Protein AF-A0A2E5DAE9-F1 (afdb_monomer_lite)

Radius of gyration: 18.47 Å; chains: 1; bounding box: 40×53×48 Å

Sequence (106 aa):
MPLLFGGCGESIEQAETDVGEETYLRYCFSCHQGGVAGAPSLGDLQAWAPRLDKGREALLQSVIDGIPPAMPIRGLCNSCSDEELAASVDYMLNAVRDQAREAGTL

pLDDT: mean 88.25, std 16.62, range [41.03, 98.5]

Structure (mmCIF, N/CA/C/O backbone):
data_AF-A0A2E5DAE9-F1
#
_entry.id   AF-A0A2E5DAE9-F1
#
loop_
_atom_site.group_PDB
_atom_site.id
_atom_site.type_symbol
_atom_site.label_atom_id
_atom_site.label_alt_id
_atom_site.label_comp_id
_atom_site.label_asym_id
_atom_site.label_entity_id
_atom_site.label_seq_id
_atom_site.pdbx_PDB_ins_code
_atom_site.Cartn_x
_atom_site.Cartn_y
_atom_site.Cartn_z
_atom_site.occupancy
_atom_site.B_iso_or_equiv
_atom_site.auth_seq_id
_atom_site.auth_comp_id
_atom_site.auth_asym_id
_atom_site.auth_atom_id
_atom_site.pdbx_PDB_model_num
ATOM 1 N N . MET A 1 1 ? 24.515 39.934 35.182 1.00 48.19 1 MET A N 1
ATOM 2 C CA . MET A 1 1 ? 25.210 40.047 33.883 1.00 48.19 1 MET A CA 1
ATOM 3 C C . MET A 1 1 ? 26.110 38.826 33.747 1.00 48.19 1 MET A C 1
ATOM 5 O O . MET A 1 1 ? 26.984 38.732 34.603 1.00 48.19 1 MET A O 1
ATOM 9 N N . PRO A 1 2 ? 25.963 37.902 32.778 1.00 55.03 2 PRO A N 1
ATOM 10 C CA . PRO A 1 2 ? 24.846 37.516 31.886 1.00 55.03 2 PRO A CA 1
ATOM 11 C C . PRO A 1 2 ? 24.156 36.207 32.392 1.00 55.03 2 PRO A C 1
ATOM 13 O O . PRO A 1 2 ? 24.759 35.456 33.147 1.00 55.03 2 PRO A O 1
ATOM 16 N N . LEU A 1 3 ? 22.835 36.000 32.282 1.00 56.03 3 LEU A N 1
ATOM 17 C CA . LEU A 1 3 ? 22.075 35.474 31.127 1.00 56.03 3 LEU A CA 1
ATOM 18 C C . LEU A 1 3 ? 22.753 34.288 30.431 1.00 56.03 3 LEU A C 1
ATOM 20 O O . LEU A 1 3 ? 23.765 34.518 29.793 1.00 56.03 3 LEU A O 1
ATOM 24 N N . LEU A 1 4 ? 22.155 33.089 30.473 1.00 57.19 4 LEU A N 1
ATOM 25 C CA . LEU A 1 4 ? 22.026 32.190 29.316 1.00 57.19 4 LEU A CA 1
ATOM 26 C C . LEU A 1 4 ? 20.945 31.134 29.609 1.00 57.19 4 LEU A C 1
ATOM 28 O O . LEU A 1 4 ? 20.996 30.400 30.592 1.00 57.19 4 LEU A O 1
ATOM 32 N N . PHE A 1 5 ? 19.925 31.182 28.761 1.00 57.69 5 PHE A N 1
ATOM 33 C CA . PHE A 1 5 ? 18.662 30.467 28.811 1.00 57.69 5 PHE A CA 1
ATOM 34 C C . PHE A 1 5 ? 18.835 28.952 28.703 1.00 57.69 5 PHE A C 1
ATOM 36 O O . PHE A 1 5 ? 19.650 28.464 27.921 1.00 57.69 5 PHE A O 1
ATOM 43 N N . GLY A 1 6 ? 17.976 28.229 29.426 1.00 55.62 6 GLY A N 1
ATOM 44 C CA . GLY A 1 6 ? 17.612 26.868 29.070 1.00 55.62 6 GLY A CA 1
ATOM 45 C C . GLY A 1 6 ? 17.032 26.839 27.659 1.00 55.62 6 GLY A C 1
ATOM 46 O O . GLY A 1 6 ? 16.047 27.515 27.369 1.00 55.62 6 GLY A O 1
ATOM 47 N N . GLY A 1 7 ? 17.669 26.060 26.797 1.00 50.12 7 GLY A N 1
ATOM 48 C CA . GLY A 1 7 ? 17.060 25.510 25.602 1.00 50.12 7 GLY A CA 1
ATOM 49 C C . GLY A 1 7 ? 16.983 24.013 25.820 1.00 50.12 7 GLY A C 1
ATOM 50 O O . GLY A 1 7 ? 18.015 23.341 25.835 1.00 50.12 7 GLY A O 1
ATOM 51 N N . CYS A 1 8 ? 15.773 23.505 26.040 1.00 55.69 8 CYS A N 1
ATOM 52 C CA . CYS A 1 8 ? 15.474 22.119 25.735 1.00 55.69 8 CYS A CA 1
ATOM 53 C C . CYS A 1 8 ? 15.937 21.897 24.296 1.00 55.69 8 CYS A C 1
ATOM 55 O O . CYS A 1 8 ? 15.514 22.618 23.392 1.00 55.69 8 CYS A O 1
ATOM 57 N N . GLY A 1 9 ? 16.849 20.948 24.102 1.00 54.53 9 GLY A N 1
ATOM 58 C CA . GLY A 1 9 ? 17.022 20.349 22.796 1.00 54.53 9 GLY A CA 1
ATOM 59 C C . GLY A 1 9 ? 15.710 19.659 22.464 1.00 54.53 9 GLY A C 1
ATOM 60 O O . GLY A 1 9 ? 15.505 18.514 22.850 1.00 54.53 9 GLY A O 1
ATOM 61 N N . GLU A 1 10 ? 14.811 20.372 21.793 1.00 50.75 10 GLU A N 1
ATOM 62 C CA . GLU A 1 10 ? 13.910 19.733 20.852 1.00 50.75 10 GLU A CA 1
ATOM 63 C C . GLU A 1 10 ? 14.835 19.181 19.781 1.00 50.75 10 GLU A C 1
ATOM 65 O O . GLU A 1 10 ? 15.364 19.892 18.923 1.00 50.75 10 GLU A O 1
ATOM 70 N N . SER A 1 11 ? 15.159 17.903 19.976 1.00 47.31 11 SER A N 1
ATOM 71 C CA . SER A 1 11 ? 15.620 17.020 18.932 1.00 47.31 11 SER A CA 1
ATOM 72 C C . SER A 1 11 ? 14.880 17.420 17.673 1.00 47.31 11 SER A C 1
ATOM 74 O O . SER A 1 11 ? 13.651 17.401 17.624 1.00 47.31 11 SER A O 1
ATOM 76 N N . ILE A 1 12 ? 15.643 17.844 16.675 1.00 49.12 12 ILE A N 1
ATOM 77 C CA . ILE A 1 12 ? 15.137 17.881 15.322 1.00 49.12 12 ILE A CA 1
ATOM 78 C C . ILE A 1 12 ? 14.870 16.410 15.023 1.00 49.12 12 ILE A C 1
ATOM 80 O O . ILE A 1 12 ? 15.790 15.667 14.681 1.00 49.12 12 ILE A O 1
ATOM 84 N N . GLU A 1 13 ? 13.634 15.973 15.260 1.00 50.31 13 GLU A N 1
ATOM 85 C CA . GLU A 1 13 ? 13.029 14.877 14.527 1.00 50.31 13 GLU A CA 1
ATOM 86 C C . GLU A 1 13 ? 13.135 15.310 13.066 1.00 50.31 13 GLU A C 1
ATOM 88 O O . GLU A 1 13 ? 12.294 16.010 12.509 1.00 50.31 13 GLU A O 1
ATOM 93 N N . GLN A 1 14 ? 14.289 14.992 12.475 1.00 41.03 14 GLN A N 1
ATOM 94 C CA . GLN A 1 14 ? 14.386 14.721 11.059 1.00 41.03 14 GLN A CA 1
ATOM 95 C C . GLN A 1 14 ? 13.231 13.768 10.814 1.00 41.03 14 GLN A C 1
ATOM 97 O O . GLN A 1 14 ? 13.243 12.656 11.342 1.00 41.03 14 GLN A O 1
ATOM 102 N N . ALA A 1 15 ? 12.198 14.247 10.127 1.00 47.12 15 ALA A N 1
ATOM 103 C CA . ALA A 1 15 ? 11.226 13.369 9.521 1.00 47.12 15 ALA A CA 1
ATOM 104 C C . ALA A 1 15 ? 12.051 12.430 8.642 1.00 47.12 15 ALA A C 1
ATOM 106 O O . ALA A 1 15 ? 12.485 12.812 7.552 1.00 47.12 15 ALA A O 1
ATOM 107 N N . GLU A 1 16 ? 12.382 11.259 9.187 1.00 54.22 16 GLU A N 1
ATOM 108 C CA . GLU A 1 1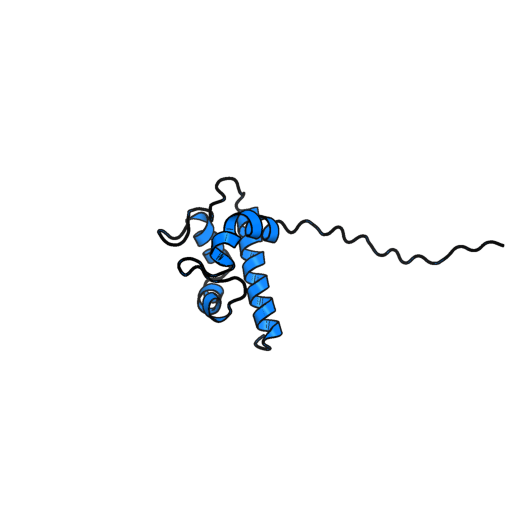6 ? 12.900 10.149 8.415 1.00 54.22 16 GLU A CA 1
ATOM 109 C C . GLU A 1 16 ? 11.902 10.009 7.283 1.00 54.22 16 GLU A C 1
ATOM 111 O O . GLU A 1 16 ? 10.702 9.862 7.517 1.00 54.22 16 GLU A O 1
ATOM 116 N N . THR A 1 17 ? 12.372 10.250 6.067 1.00 67.12 17 THR A N 1
ATOM 117 C CA . THR A 1 17 ? 11.513 10.216 4.899 1.00 67.12 17 THR A CA 1
ATOM 118 C C . THR A 1 17 ? 10.852 8.841 4.879 1.00 67.12 17 THR A C 1
ATOM 120 O O . THR A 1 17 ? 11.554 7.835 4.767 1.00 67.12 17 THR A O 1
ATOM 123 N N . ASP A 1 18 ? 9.533 8.785 5.085 1.00 90.38 18 ASP A N 1
ATOM 124 C CA . ASP A 1 18 ? 8.824 7.513 5.159 1.00 90.38 18 ASP A CA 1
ATOM 125 C C . ASP A 1 18 ? 8.775 6.920 3.751 1.00 90.38 18 ASP A C 1
ATOM 127 O O . ASP A 1 18 ? 7.954 7.280 2.907 1.00 90.38 18 ASP A O 1
ATOM 131 N N . VAL A 1 19 ? 9.727 6.029 3.476 1.00 95.75 19 VAL A N 1
ATOM 132 C CA . VAL A 1 19 ? 9.900 5.381 2.170 1.00 95.75 19 VAL A CA 1
ATOM 133 C C . VAL A 1 19 ? 8.610 4.680 1.729 1.00 95.75 19 VAL A C 1
ATOM 135 O O . VAL A 1 19 ? 8.318 4.604 0.532 1.00 95.75 19 VAL A O 1
ATOM 138 N N . GLY A 1 20 ? 7.815 4.187 2.683 1.00 96.94 20 GLY A N 1
ATOM 139 C CA . GLY A 1 20 ? 6.537 3.542 2.416 1.00 96.94 20 GLY A CA 1
ATOM 140 C C . GLY A 1 20 ? 5.491 4.504 1.864 1.00 96.94 20 GLY A C 1
ATOM 141 O O . GLY A 1 20 ? 4.883 4.223 0.825 1.00 96.94 20 GLY A O 1
ATOM 142 N N . GLU A 1 21 ? 5.324 5.649 2.516 1.00 97.25 21 GLU A N 1
ATOM 143 C CA . GLU A 1 21 ? 4.467 6.749 2.099 1.00 97.25 21 GLU A CA 1
ATOM 144 C C . GLU A 1 21 ? 4.911 7.307 0.749 1.00 97.25 21 GLU A C 1
ATOM 146 O O . GLU A 1 21 ? 4.091 7.441 -0.158 1.00 97.25 21 GLU A O 1
ATOM 151 N N . GLU A 1 22 ? 6.204 7.572 0.556 1.00 97.69 22 GLU A N 1
ATOM 152 C CA . GLU A 1 22 ? 6.711 8.084 -0.720 1.00 97.69 22 GLU A CA 1
ATOM 153 C C . GLU A 1 22 ? 6.448 7.115 -1.877 1.00 97.69 22 GLU A C 1
ATOM 155 O O . GLU A 1 22 ? 5.996 7.521 -2.955 1.00 97.69 22 GLU A O 1
ATOM 160 N N . THR A 1 23 ? 6.696 5.824 -1.653 1.00 97.75 23 THR A N 1
ATOM 161 C CA . THR A 1 23 ? 6.420 4.770 -2.635 1.00 97.75 23 THR A CA 1
ATOM 162 C C . THR A 1 23 ? 4.921 4.678 -2.916 1.00 97.75 23 THR A C 1
ATOM 164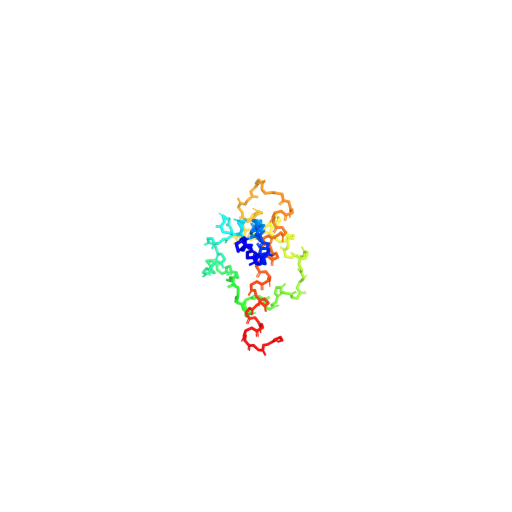 O O . THR A 1 23 ? 4.511 4.614 -4.081 1.00 97.75 23 THR A O 1
ATOM 167 N N . TYR A 1 24 ? 4.085 4.752 -1.874 1.00 98.12 24 TYR A N 1
ATOM 168 C CA . TYR A 1 24 ? 2.632 4.768 -2.014 1.00 98.12 24 TYR A CA 1
ATOM 169 C C . TYR A 1 24 ? 2.171 5.958 -2.861 1.00 98.12 24 TYR A C 1
ATOM 171 O O . TYR A 1 24 ? 1.482 5.767 -3.863 1.00 98.12 24 TYR A O 1
ATOM 179 N N . LEU A 1 25 ? 2.582 7.175 -2.506 1.00 97.56 25 LEU A N 1
ATOM 180 C CA . LEU A 1 25 ? 2.187 8.406 -3.188 1.00 97.56 25 LEU A CA 1
ATOM 181 C C . LEU A 1 25 ? 2.621 8.415 -4.655 1.00 97.56 25 LEU A C 1
ATOM 183 O O . LEU A 1 25 ? 1.879 8.891 -5.515 1.00 97.56 25 LEU A O 1
ATOM 187 N N . ARG A 1 26 ? 3.802 7.869 -4.959 1.00 97.75 26 ARG A N 1
ATOM 188 C CA . ARG A 1 26 ? 4.346 7.859 -6.319 1.00 97.75 26 ARG A CA 1
ATOM 189 C C . ARG A 1 26 ? 3.676 6.834 -7.233 1.00 97.75 26 ARG A C 1
ATOM 191 O O . ARG A 1 26 ? 3.478 7.134 -8.410 1.00 97.75 26 ARG A O 1
ATOM 198 N N . TYR A 1 27 ? 3.346 5.646 -6.727 1.00 97.94 27 TYR A N 1
ATOM 199 C CA . TYR A 1 27 ? 2.945 4.517 -7.579 1.00 97.94 27 TYR A CA 1
ATOM 200 C C . TYR A 1 27 ? 1.553 3.964 -7.256 1.00 97.94 27 TYR A C 1
ATOM 202 O O . TYR A 1 27 ? 0.760 3.704 -8.162 1.00 97.94 27 TYR A O 1
ATOM 210 N N . CYS A 1 28 ? 1.219 3.834 -5.975 1.00 97.75 28 CYS A N 1
ATOM 211 C CA . CYS A 1 28 ? 0.025 3.126 -5.510 1.00 97.75 28 CYS A CA 1
ATOM 212 C C . CYS A 1 28 ? -1.209 4.042 -5.410 1.00 97.75 28 CYS A C 1
ATOM 214 O O . CYS A 1 28 ? -2.338 3.615 -5.671 1.00 97.75 28 CYS A O 1
ATOM 216 N N . PHE A 1 29 ? -0.997 5.313 -5.061 1.00 97.69 29 PHE A N 1
ATOM 217 C CA . PHE A 1 29 ? -2.026 6.310 -4.756 1.00 97.69 29 PHE A CA 1
ATOM 218 C C . PHE A 1 29 ? -3.073 6.450 -5.861 1.00 97.69 29 PHE A C 1
ATOM 220 O O . PHE A 1 29 ? -4.269 6.527 -5.580 1.00 97.69 29 PHE A O 1
ATOM 227 N N . SER A 1 30 ? -2.631 6.427 -7.122 1.00 96.31 30 SER A N 1
ATOM 228 C CA . SER A 1 30 ? -3.501 6.619 -8.288 1.00 96.31 30 SER A CA 1
ATOM 229 C C . SER A 1 30 ? -4.674 5.633 -8.344 1.00 96.31 30 SER A C 1
ATOM 231 O O . SER A 1 30 ? -5.744 5.985 -8.839 1.00 96.31 30 SER A O 1
ATOM 233 N N . CYS A 1 31 ? -4.501 4.428 -7.793 1.00 97.94 31 CYS A N 1
ATOM 234 C CA . CYS A 1 31 ? -5.556 3.426 -7.703 1.00 97.94 31 CYS A CA 1
ATOM 235 C C . CYS A 1 31 ? -6.138 3.322 -6.291 1.00 97.94 31 CYS A C 1
ATOM 237 O O . CYS A 1 31 ? -7.355 3.220 -6.129 1.00 97.94 31 CYS A O 1
ATOM 239 N N . HIS A 1 32 ? -5.284 3.368 -5.270 1.00 98.00 32 HIS A N 1
ATOM 240 C CA . HIS A 1 32 ? -5.657 3.039 -3.899 1.00 98.00 32 HIS A CA 1
ATOM 241 C C . HIS A 1 32 ? -6.182 4.213 -3.070 1.00 98.00 32 HIS A C 1
ATOM 243 O O . HIS A 1 32 ? -6.710 3.976 -1.993 1.00 98.00 32 HIS A O 1
ATOM 249 N N . GLN A 1 33 ? -6.122 5.461 -3.538 1.00 96.12 33 GLN A N 1
ATOM 250 C CA . GLN A 1 33 ? -6.744 6.556 -2.787 1.00 96.12 33 GLN A CA 1
ATOM 251 C C . GLN A 1 33 ? -8.276 6.528 -2.894 1.00 96.12 33 GLN A C 1
ATOM 253 O O . GLN A 1 33 ? -8.978 6.678 -1.899 1.00 96.12 33 GLN A O 1
ATOM 258 N N . GLY A 1 34 ? -8.790 6.365 -4.116 1.00 93.25 34 GLY A N 1
ATOM 259 C CA . GLY A 1 34 ? -10.227 6.412 -4.421 1.00 93.25 34 GLY A CA 1
ATOM 260 C C . GLY A 1 34 ? -10.844 5.062 -4.782 1.00 93.25 34 GLY A C 1
ATOM 261 O O . GLY A 1 34 ? -12.004 5.020 -5.183 1.00 93.25 34 GLY A O 1
ATOM 262 N N . GLY A 1 35 ? -10.070 3.978 -4.707 1.00 95.31 35 GLY A N 1
ATOM 263 C CA . GLY A 1 35 ? -10.526 2.629 -5.039 1.00 95.31 35 GLY A CA 1
ATOM 264 C C . GLY A 1 35 ? -10.826 2.429 -6.525 1.00 95.31 35 GLY A C 1
ATOM 265 O O . GLY A 1 35 ? -11.803 1.776 -6.904 1.00 95.31 35 GLY A O 1
ATOM 266 N N . VAL A 1 36 ? -9.993 3.012 -7.392 1.00 94.94 36 VAL A N 1
ATOM 267 C CA . VAL A 1 36 ? -10.161 2.932 -8.849 1.00 94.94 36 VAL A CA 1
ATOM 268 C C . VAL A 1 36 ? -10.192 1.468 -9.282 1.00 94.94 36 VAL A C 1
ATOM 270 O O . VAL A 1 36 ? -9.387 0.659 -8.828 1.00 94.94 36 VAL A O 1
ATOM 273 N N . ALA A 1 37 ? -11.143 1.129 -10.156 1.00 89.69 37 ALA A N 1
ATOM 274 C CA . ALA A 1 37 ? -11.351 -0.232 -10.659 1.00 89.69 37 ALA A CA 1
ATOM 275 C C . ALA A 1 37 ? -11.552 -1.303 -9.559 1.00 89.69 37 ALA A C 1
ATOM 277 O O . ALA A 1 37 ? -11.330 -2.487 -9.803 1.00 89.69 37 ALA A O 1
ATOM 278 N N . GLY A 1 38 ? -11.997 -0.906 -8.359 1.00 92.94 38 GLY A N 1
ATOM 279 C CA . GLY A 1 38 ? -12.202 -1.817 -7.230 1.00 92.94 38 GLY A CA 1
ATOM 280 C C . GLY A 1 38 ? -10.938 -2.103 -6.415 1.00 92.94 38 GLY A C 1
ATOM 281 O O . GLY A 1 38 ? -10.924 -3.054 -5.628 1.00 92.94 38 GLY A O 1
ATOM 282 N N . ALA A 1 39 ? -9.878 -1.305 -6.586 1.00 97.12 39 ALA A N 1
ATOM 283 C CA . ALA A 1 39 ? -8.732 -1.333 -5.686 1.00 97.12 39 ALA A CA 1
ATOM 284 C C . ALA A 1 39 ? -9.188 -1.059 -4.236 1.00 97.12 39 ALA A C 1
ATOM 286 O O . ALA A 1 39 ? -10.087 -0.247 -4.019 1.00 97.12 39 ALA A O 1
ATOM 287 N N . PRO A 1 40 ? -8.608 -1.725 -3.223 1.00 97.19 40 PRO A N 1
ATOM 288 C CA . PRO A 1 40 ? -8.934 -1.430 -1.833 1.00 97.19 40 PRO A CA 1
ATOM 289 C C . PRO A 1 40 ? -8.440 -0.026 -1.473 1.00 97.19 40 PRO A C 1
ATOM 291 O O . PRO A 1 40 ? -7.233 0.232 -1.522 1.00 97.19 40 PRO A O 1
ATOM 294 N N . SER A 1 41 ? -9.371 0.863 -1.124 1.00 97.50 41 SER A N 1
ATOM 295 C CA . SER A 1 41 ? -9.053 2.239 -0.748 1.00 97.50 41 SER A CA 1
ATOM 296 C C . SER A 1 41 ? -8.240 2.290 0.545 1.00 97.50 41 SER A C 1
ATOM 298 O O . SER A 1 41 ? -8.495 1.516 1.469 1.00 97.50 41 SER A O 1
ATOM 300 N N . LEU A 1 42 ? -7.266 3.192 0.637 1.00 96.69 42 LEU A N 1
ATOM 301 C CA . LEU A 1 42 ? -6.487 3.426 1.851 1.00 96.69 42 LEU A CA 1
ATOM 302 C C . LEU A 1 42 ? -7.424 3.740 3.031 1.00 96.69 42 LEU A C 1
ATOM 304 O O . LEU A 1 42 ? -8.302 4.591 2.915 1.00 96.69 42 LEU A O 1
ATOM 308 N N . GLY A 1 43 ? -7.255 3.036 4.153 1.00 95.19 43 GLY A N 1
ATOM 309 C CA . GLY A 1 43 ? -8.066 3.243 5.360 1.00 95.19 43 GLY A CA 1
ATOM 310 C C . GLY A 1 43 ? -9.475 2.628 5.339 1.00 95.19 43 GLY A C 1
ATOM 311 O O . GLY A 1 43 ? -10.156 2.662 6.360 1.00 95.19 43 GLY A O 1
ATOM 312 N N . ASP A 1 44 ? -9.929 2.026 4.233 1.00 96.31 44 ASP A N 1
ATOM 313 C CA . ASP A 1 44 ? -11.255 1.392 4.175 1.00 96.31 44 ASP A CA 1
ATOM 314 C C . ASP A 1 44 ? -11.275 0.057 4.937 1.00 96.31 44 ASP A C 1
ATOM 316 O O . ASP A 1 44 ? -10.911 -0.999 4.414 1.00 96.31 44 ASP A O 1
ATOM 320 N N . LEU A 1 45 ? -11.754 0.088 6.180 1.00 94.62 45 LEU A N 1
ATOM 321 C CA . LEU A 1 45 ? -11.828 -1.091 7.044 1.00 94.62 45 LEU A CA 1
ATOM 322 C C . LEU A 1 45 ? -12.589 -2.264 6.415 1.00 94.62 45 LEU A C 1
ATOM 324 O O . LEU A 1 45 ? -12.189 -3.414 6.591 1.00 94.62 45 LEU A O 1
ATOM 328 N N . GLN A 1 46 ? -13.660 -2.000 5.663 1.00 93.62 46 GLN A N 1
ATOM 329 C CA . GLN A 1 46 ? -14.474 -3.059 5.065 1.00 93.62 46 GLN A CA 1
ATOM 330 C C . GLN A 1 46 ? -13.750 -3.703 3.884 1.00 93.62 46 GLN A C 1
ATOM 332 O O . GLN A 1 46 ? -13.724 -4.931 3.766 1.00 93.62 46 GLN A O 1
ATOM 337 N N . ALA A 1 47 ? -13.114 -2.894 3.035 1.00 95.69 47 ALA A N 1
ATOM 338 C CA . ALA A 1 47 ? -12.293 -3.414 1.949 1.00 95.69 47 ALA A CA 1
ATOM 339 C C . ALA A 1 47 ? -11.073 -4.182 2.485 1.00 95.69 47 ALA A C 1
ATOM 341 O O . ALA A 1 47 ? -10.681 -5.201 1.907 1.00 95.69 47 ALA A O 1
ATOM 342 N N . TRP A 1 48 ? -10.475 -3.729 3.587 1.00 96.69 48 TRP A N 1
ATOM 343 C CA . TRP A 1 48 ? -9.245 -4.305 4.124 1.00 96.69 48 TRP A CA 1
ATOM 344 C C . TRP A 1 48 ? -9.440 -5.490 5.070 1.00 96.69 48 TRP A C 1
ATOM 346 O O . TRP A 1 48 ? -8.535 -6.317 5.133 1.00 96.69 48 TRP A O 1
ATOM 356 N N . ALA A 1 49 ? -10.594 -5.662 5.717 1.00 94.44 49 ALA A N 1
ATOM 357 C CA . ALA A 1 49 ? -10.853 -6.785 6.628 1.00 94.44 49 ALA A CA 1
ATOM 358 C C . ALA A 1 49 ? -10.417 -8.167 6.076 1.00 94.44 49 ALA A C 1
ATOM 360 O O . ALA A 1 49 ? -9.521 -8.774 6.661 1.00 94.44 49 ALA A O 1
ATOM 361 N N . PRO A 1 50 ? -10.895 -8.640 4.903 1.00 95.25 50 PRO A N 1
ATOM 362 C CA . PRO A 1 50 ? -10.483 -9.947 4.368 1.00 95.25 50 PRO A CA 1
ATOM 363 C C . PRO A 1 50 ? -9.028 -9.990 3.866 1.00 95.25 50 PRO A C 1
ATOM 365 O O . PRO A 1 50 ? -8.519 -11.047 3.489 1.00 95.25 50 PRO A O 1
ATOM 368 N N . ARG A 1 51 ? -8.363 -8.836 3.761 1.00 96.06 51 ARG A N 1
ATOM 369 C CA . ARG A 1 51 ? -6.965 -8.713 3.325 1.00 96.06 51 ARG A CA 1
ATOM 370 C C . ARG A 1 51 ? -6.024 -8.788 4.520 1.00 96.06 51 ARG A C 1
ATOM 372 O O . ARG A 1 51 ? -4.983 -9.426 4.409 1.00 96.06 51 ARG A O 1
ATOM 379 N N . LEU A 1 52 ? -6.419 -8.206 5.651 1.00 94.31 52 LEU A N 1
ATOM 380 C CA . LEU A 1 52 ? -5.690 -8.291 6.914 1.00 94.31 52 LEU A CA 1
ATOM 381 C C . LEU A 1 52 ? -5.512 -9.747 7.366 1.00 94.31 52 LEU A C 1
ATOM 383 O O . LEU A 1 52 ? -4.416 -10.109 7.788 1.00 94.31 52 LEU A O 1
ATOM 387 N N . ASP A 1 53 ? -6.526 -10.596 7.167 1.00 94.44 53 ASP A N 1
ATOM 388 C CA . ASP A 1 53 ? -6.473 -12.031 7.494 1.00 94.44 53 ASP A CA 1
ATOM 389 C C . ASP A 1 53 ? -5.396 -12.808 6.718 1.00 94.44 53 ASP A C 1
ATOM 391 O O . ASP A 1 53 ? -4.924 -13.849 7.175 1.00 94.44 53 ASP A O 1
ATOM 395 N N . LYS A 1 54 ? -4.975 -12.315 5.545 1.00 95.50 54 LYS A N 1
ATOM 396 C CA . LYS A 1 54 ? -3.906 -12.948 4.754 1.00 95.50 54 LYS A CA 1
ATOM 397 C C . LYS A 1 54 ? -2.519 -12.710 5.351 1.00 95.50 54 LYS A C 1
ATOM 399 O O . LYS A 1 54 ? -1.590 -13.459 5.056 1.00 95.50 54 LYS A O 1
ATOM 404 N N . GLY A 1 55 ? -2.379 -11.667 6.167 1.00 95.94 55 GLY A N 1
ATOM 405 C CA . GLY A 1 55 ? -1.104 -11.221 6.706 1.00 95.94 55 GLY A CA 1
ATOM 406 C C . GLY A 1 55 ? -0.255 -10.429 5.707 1.00 95.94 55 GLY A C 1
ATOM 407 O O . GLY A 1 55 ? -0.449 -10.465 4.492 1.00 95.94 55 GLY A O 1
ATOM 408 N N . ARG A 1 56 ? 0.719 -9.700 6.256 1.00 97.38 56 ARG A N 1
ATOM 409 C CA . ARG A 1 56 ? 1.597 -8.772 5.526 1.00 97.38 56 ARG A CA 1
ATOM 410 C C . ARG A 1 56 ? 2.335 -9.430 4.359 1.00 97.38 56 ARG A C 1
ATOM 412 O O . ARG A 1 56 ? 2.349 -8.878 3.266 1.00 97.38 56 ARG A O 1
ATOM 419 N N . GLU A 1 57 ? 2.919 -10.604 4.584 1.00 97.88 57 GLU A N 1
ATOM 420 C CA . GLU A 1 57 ? 3.767 -11.274 3.588 1.00 97.88 57 GLU A CA 1
ATOM 421 C C . GLU A 1 57 ? 2.984 -11.665 2.329 1.00 97.88 57 GLU A C 1
ATOM 423 O O . GLU A 1 57 ? 3.409 -11.403 1.209 1.00 97.88 57 GLU A O 1
ATOM 428 N N . ALA A 1 58 ? 1.779 -12.213 2.502 1.00 98.12 58 ALA A N 1
ATOM 429 C CA . ALA A 1 58 ? 0.919 -12.574 1.378 1.00 98.12 58 ALA A CA 1
ATOM 430 C C . ALA A 1 58 ? 0.454 -11.343 0.580 1.00 98.12 58 ALA A C 1
ATOM 432 O O . ALA A 1 58 ? 0.265 -11.417 -0.638 1.00 98.12 58 ALA A O 1
ATOM 433 N N . LEU A 1 59 ? 0.263 -10.204 1.256 1.00 98.06 59 LEU A N 1
ATOM 434 C CA . LEU A 1 59 ? -0.064 -8.941 0.598 1.00 98.06 59 LEU A CA 1
ATOM 435 C C . LEU A 1 59 ? 1.125 -8.419 -0.205 1.00 98.06 59 LEU A C 1
ATOM 437 O O . LEU A 1 59 ? 0.940 -8.091 -1.373 1.00 98.06 59 LEU A O 1
ATOM 441 N N . LEU A 1 60 ? 2.331 -8.422 0.369 1.00 98.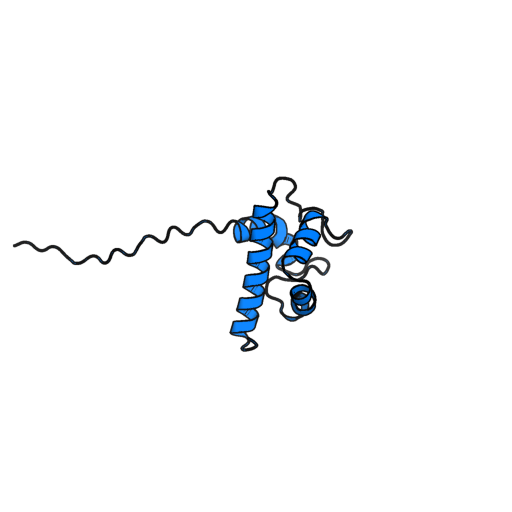50 60 LEU A N 1
ATOM 442 C CA . LEU A 1 60 ? 3.558 -8.058 -0.341 1.00 98.50 60 LEU A CA 1
ATOM 443 C C . LEU A 1 60 ? 3.768 -8.926 -1.584 1.00 98.50 60 LEU A C 1
ATOM 445 O O . LEU A 1 60 ? 3.983 -8.391 -2.669 1.00 98.50 60 LEU A O 1
ATOM 449 N N . GLN A 1 61 ? 3.610 -10.244 -1.463 1.00 98.50 61 GLN A N 1
ATOM 450 C CA . GLN A 1 61 ? 3.732 -11.143 -2.608 1.00 98.50 61 GLN A CA 1
ATOM 451 C C . GLN A 1 61 ? 2.709 -10.811 -3.706 1.00 98.50 61 GLN A C 1
ATOM 453 O O . GLN A 1 61 ? 3.050 -10.792 -4.884 1.00 98.50 61 GLN A O 1
ATOM 458 N N . SER A 1 62 ? 1.476 -10.453 -3.328 1.00 97.94 62 SER A N 1
ATOM 459 C CA . SER A 1 62 ? 0.454 -10.007 -4.288 1.00 97.94 62 SER A CA 1
ATOM 460 C C . SER A 1 62 ? 0.840 -8.702 -5.000 1.00 97.94 62 SER A C 1
ATOM 462 O O . SER A 1 62 ? 0.490 -8.520 -6.164 1.00 97.94 62 SER A O 1
ATOM 464 N N . VAL A 1 63 ? 1.556 -7.792 -4.324 1.00 98.00 63 VAL A N 1
ATOM 465 C CA . VAL A 1 63 ? 2.106 -6.577 -4.948 1.00 98.00 63 VAL A CA 1
ATOM 466 C C . VAL A 1 63 ? 3.209 -6.942 -5.935 1.00 98.00 63 VAL A C 1
ATOM 468 O O . VAL A 1 63 ? 3.187 -6.462 -7.066 1.00 98.00 63 VAL A O 1
ATOM 471 N N . ILE A 1 64 ? 4.153 -7.796 -5.530 1.00 98.38 64 ILE A N 1
ATOM 472 C CA . ILE A 1 64 ? 5.299 -8.207 -6.351 1.00 98.38 64 ILE A CA 1
ATOM 473 C C . ILE A 1 64 ? 4.826 -8.921 -7.621 1.00 98.38 64 ILE A C 1
ATOM 475 O O . ILE A 1 64 ? 5.209 -8.516 -8.719 1.00 98.38 64 ILE A O 1
ATOM 479 N N . ASP A 1 65 ? 3.945 -9.911 -7.483 1.00 97.88 65 ASP A N 1
ATOM 480 C CA . ASP A 1 65 ? 3.445 -10.724 -8.599 1.00 97.88 65 ASP A CA 1
ATOM 481 C C . ASP A 1 65 ? 2.358 -10.019 -9.421 1.00 97.88 65 ASP A C 1
ATOM 483 O O . ASP A 1 65 ? 2.087 -10.388 -10.566 1.00 97.88 65 ASP A O 1
ATOM 487 N N . GLY A 1 66 ? 1.720 -8.998 -8.845 1.00 97.06 66 GLY A N 1
ATOM 488 C CA . GLY A 1 66 ? 0.510 -8.397 -9.387 1.00 97.06 66 GLY A CA 1
ATOM 489 C C . GLY A 1 66 ? -0.713 -9.319 -9.286 1.00 97.06 66 GLY A C 1
ATOM 490 O O . GLY A 1 66 ? -0.649 -10.499 -8.946 1.00 97.06 66 GLY A O 1
ATOM 491 N N . ILE A 1 67 ? -1.877 -8.765 -9.618 1.00 95.94 67 ILE A N 1
ATOM 492 C CA . ILE A 1 67 ? -3.166 -9.467 -9.646 1.00 95.94 67 ILE A CA 1
ATOM 493 C C . ILE A 1 67 ? -3.865 -9.131 -10.969 1.00 95.94 67 ILE A C 1
ATOM 495 O O . ILE A 1 67 ? -4.734 -8.260 -10.992 1.00 95.94 67 ILE A O 1
ATOM 499 N N . PRO A 1 68 ? -3.505 -9.755 -12.103 1.00 92.25 68 PRO A N 1
ATOM 500 C CA . PRO A 1 68 ? -4.104 -9.412 -13.390 1.00 92.25 68 PRO A CA 1
ATOM 501 C C . PRO A 1 68 ? -5.615 -9.716 -13.429 1.00 92.25 68 PRO A C 1
ATOM 503 O O . PRO A 1 68 ? -6.028 -10.782 -12.970 1.00 92.25 68 PRO A O 1
ATOM 506 N N . PRO A 1 69 ? -6.462 -8.835 -14.000 1.00 92.56 69 PRO A N 1
ATOM 507 C CA . PRO A 1 69 ? -6.150 -7.528 -14.594 1.00 92.56 69 PRO A CA 1
ATOM 508 C C . PRO A 1 69 ? -6.212 -6.347 -13.599 1.00 92.56 69 PRO A C 1
ATOM 510 O O . PRO A 1 69 ? -6.079 -5.202 -14.015 1.00 92.56 69 PRO A O 1
ATOM 513 N N . ALA A 1 70 ? -6.466 -6.604 -12.314 1.00 94.00 70 ALA A N 1
ATOM 514 C CA . ALA A 1 70 ? -6.782 -5.601 -11.297 1.00 94.00 70 ALA A CA 1
ATOM 515 C C . ALA A 1 70 ? -5.569 -4.806 -10.782 1.00 94.00 70 ALA A C 1
ATOM 517 O O . ALA A 1 70 ? -5.670 -3.598 -10.593 1.00 94.00 70 ALA A O 1
ATOM 518 N N . MET A 1 71 ? -4.434 -5.466 -10.550 1.00 96.75 71 MET A N 1
ATOM 519 C CA . MET A 1 71 ? -3.218 -4.845 -10.024 1.00 96.75 71 MET A CA 1
ATOM 520 C C . MET A 1 71 ? -2.018 -5.208 -10.909 1.00 96.75 71 MET A C 1
ATOM 522 O O . MET A 1 71 ? -1.732 -6.395 -11.075 1.00 96.75 71 MET A O 1
ATOM 526 N N . PRO A 1 72 ? -1.306 -4.228 -11.490 1.00 96.25 72 PRO A N 1
ATOM 527 C CA . PRO A 1 72 ? -0.080 -4.486 -12.237 1.00 96.25 72 PRO A CA 1
ATOM 528 C C . PRO A 1 72 ? 1.018 -5.093 -11.357 1.00 96.25 72 PRO A C 1
ATOM 530 O O . PRO A 1 72 ? 1.079 -4.820 -10.157 1.00 96.25 72 PRO A O 1
ATOM 533 N N . ILE A 1 73 ? 1.917 -5.859 -11.979 1.00 97.12 73 ILE A N 1
ATOM 534 C CA . ILE A 1 73 ? 3.155 -6.351 -11.357 1.00 97.12 73 ILE A CA 1
ATOM 535 C C . ILE A 1 73 ? 3.889 -5.184 -10.680 1.00 97.12 73 ILE A C 1
ATOM 537 O O . ILE A 1 73 ? 4.026 -4.103 -11.265 1.00 97.12 73 ILE A O 1
ATOM 541 N N . ARG A 1 74 ? 4.323 -5.401 -9.434 1.00 97.81 74 ARG A N 1
ATOM 542 C CA . ARG A 1 74 ? 5.018 -4.426 -8.574 1.00 97.81 74 ARG A CA 1
ATOM 543 C C . ARG A 1 74 ? 4.282 -3.095 -8.383 1.00 97.81 74 ARG A C 1
ATOM 545 O O . ARG A 1 74 ? 4.917 -2.075 -8.128 1.00 97.81 74 ARG A O 1
ATOM 552 N N . GLY A 1 75 ? 2.957 -3.064 -8.555 1.00 95.81 75 GLY A N 1
ATOM 553 C CA . GLY A 1 75 ? 2.163 -1.841 -8.400 1.00 95.81 75 GLY A CA 1
ATOM 554 C C . GLY A 1 75 ? 2.631 -0.688 -9.297 1.00 95.81 75 GLY A C 1
ATOM 555 O O . GLY A 1 75 ? 2.600 0.457 -8.868 1.00 95.81 75 GLY A O 1
ATOM 556 N N . LEU A 1 76 ? 3.096 -0.992 -10.519 1.00 95.94 76 LEU A N 1
ATOM 557 C CA . LEU A 1 76 ? 3.732 -0.065 -11.478 1.00 95.94 76 LEU A CA 1
ATOM 558 C C . LEU A 1 76 ? 5.161 0.388 -11.128 1.00 95.94 76 LEU A C 1
ATOM 560 O O . LEU A 1 76 ? 5.807 1.020 -11.968 1.00 95.94 76 LEU A O 1
ATOM 564 N N . CYS A 1 77 ? 5.706 0.022 -9.965 1.00 96.88 77 CYS A N 1
ATOM 565 C CA . CYS A 1 77 ? 7.088 0.330 -9.610 1.00 96.88 77 CYS A CA 1
ATOM 566 C C . CYS A 1 77 ? 8.063 -0.789 -10.008 1.00 96.88 77 CYS A C 1
ATOM 568 O O . CYS A 1 77 ? 8.550 -1.568 -9.186 1.00 96.88 77 CYS A O 1
ATOM 570 N N . ASN A 1 78 ? 8.406 -0.850 -11.295 1.00 94.19 78 ASN A N 1
ATOM 571 C CA . ASN A 1 78 ? 9.353 -1.852 -11.806 1.00 94.19 78 ASN A CA 1
ATOM 572 C C . ASN A 1 78 ? 10.792 -1.675 -11.285 1.00 94.19 78 ASN A C 1
ATOM 574 O O . ASN A 1 78 ? 11.587 -2.603 -11.388 1.00 94.19 78 ASN A O 1
ATOM 578 N N . SER A 1 79 ? 11.132 -0.495 -10.759 1.00 95.88 79 SER A N 1
ATOM 579 C CA . SER A 1 79 ? 12.465 -0.171 -10.239 1.00 95.88 79 SER A CA 1
ATOM 580 C C . SER A 1 79 ? 12.564 -0.180 -8.715 1.00 95.88 79 SER A C 1
ATOM 582 O O . SER A 1 79 ? 13.670 -0.008 -8.214 1.00 95.88 79 SER A O 1
ATOM 584 N N . CYS A 1 80 ? 11.449 -0.329 -7.991 1.00 96.50 80 CYS A N 1
ATOM 585 C CA . CYS A 1 80 ? 11.486 -0.389 -6.530 1.00 96.50 80 CYS A CA 1
ATOM 586 C C . CYS A 1 80 ? 12.214 -1.656 -6.085 1.00 96.50 80 CYS A C 1
ATOM 588 O O . CYS A 1 80 ? 12.079 -2.691 -6.743 1.00 96.50 80 CYS A O 1
ATOM 590 N N . SER A 1 81 ? 12.915 -1.616 -4.958 1.00 97.94 81 SER A N 1
ATOM 591 C CA . SER A 1 81 ? 13.321 -2.820 -4.237 1.00 97.94 81 SER A CA 1
ATOM 592 C C . SER A 1 81 ? 12.107 -3.484 -3.579 1.00 97.94 81 SER A C 1
ATOM 594 O O . SER A 1 81 ? 11.044 -2.879 -3.419 1.00 97.94 81 SER A O 1
ATOM 596 N N . ASP A 1 82 ? 12.243 -4.752 -3.193 1.00 98.00 82 ASP A N 1
ATOM 597 C CA . ASP A 1 82 ? 11.184 -5.431 -2.437 1.00 98.00 82 ASP A CA 1
ATOM 598 C C . ASP A 1 82 ? 10.984 -4.791 -1.053 1.00 98.00 82 ASP A C 1
ATOM 600 O O . ASP A 1 82 ? 9.876 -4.815 -0.529 1.00 98.00 82 ASP A O 1
ATOM 604 N N . GLU A 1 83 ? 12.016 -4.151 -0.494 1.00 97.81 83 GLU A N 1
ATOM 605 C CA . GLU A 1 83 ? 11.949 -3.420 0.777 1.00 97.81 83 GLU A CA 1
ATOM 606 C C . GLU A 1 83 ? 11.117 -2.137 0.647 1.00 97.81 83 GLU A C 1
ATOM 608 O O . GLU A 1 83 ? 10.289 -1.866 1.514 1.00 97.81 83 GLU A O 1
ATOM 613 N N . GLU A 1 84 ? 11.265 -1.388 -0.452 1.00 98.00 84 GLU A N 1
ATOM 614 C CA . GLU A 1 84 ? 10.439 -0.206 -0.746 1.00 98.00 84 GLU A CA 1
ATOM 615 C C . GLU A 1 84 ? 8.963 -0.594 -0.931 1.00 98.00 84 GLU A C 1
ATOM 617 O O . GLU A 1 84 ? 8.062 0.043 -0.378 1.00 98.00 84 GLU A O 1
ATOM 622 N N . LEU A 1 85 ? 8.699 -1.693 -1.652 1.00 98.44 85 LEU A N 1
ATOM 623 C CA . LEU A 1 85 ? 7.342 -2.226 -1.794 1.00 98.44 85 LEU A CA 1
ATOM 624 C C . LEU A 1 85 ? 6.774 -2.695 -0.450 1.00 98.44 85 LEU A C 1
ATOM 626 O O . LEU A 1 85 ? 5.610 -2.432 -0.149 1.00 98.44 85 LEU A O 1
ATOM 630 N N . ALA A 1 86 ? 7.585 -3.358 0.373 1.00 98.38 86 ALA A N 1
ATOM 631 C CA . ALA A 1 86 ? 7.183 -3.822 1.693 1.00 98.38 86 ALA A CA 1
ATOM 632 C C . ALA A 1 86 ? 6.854 -2.655 2.634 1.00 98.38 86 ALA A C 1
ATOM 634 O O . ALA A 1 86 ? 5.825 -2.698 3.309 1.00 98.38 86 ALA A O 1
ATOM 635 N N . ALA A 1 87 ? 7.662 -1.592 2.619 1.00 98.31 87 ALA A N 1
ATOM 636 C CA . ALA A 1 87 ? 7.386 -0.362 3.353 1.00 98.31 87 ALA A CA 1
ATOM 637 C C . ALA A 1 87 ? 6.070 0.285 2.888 1.00 98.31 87 ALA A C 1
ATOM 639 O O . ALA A 1 87 ? 5.276 0.733 3.710 1.00 98.31 87 ALA A O 1
ATOM 640 N N . SER A 1 88 ? 5.783 0.275 1.581 1.00 98.19 88 SER A N 1
ATOM 641 C CA . SER A 1 88 ? 4.515 0.795 1.050 1.00 98.19 88 SER A CA 1
ATOM 642 C C . SER A 1 88 ? 3.307 -0.032 1.500 1.00 98.19 88 SER A C 1
ATOM 644 O O . SER A 1 88 ? 2.273 0.523 1.875 1.00 98.19 88 SER A O 1
ATOM 646 N N . VAL A 1 89 ? 3.436 -1.363 1.536 1.00 98.31 89 VAL A N 1
ATOM 647 C CA . VAL A 1 89 ? 2.404 -2.247 2.104 1.00 98.31 89 VAL A CA 1
ATOM 648 C C . VAL A 1 89 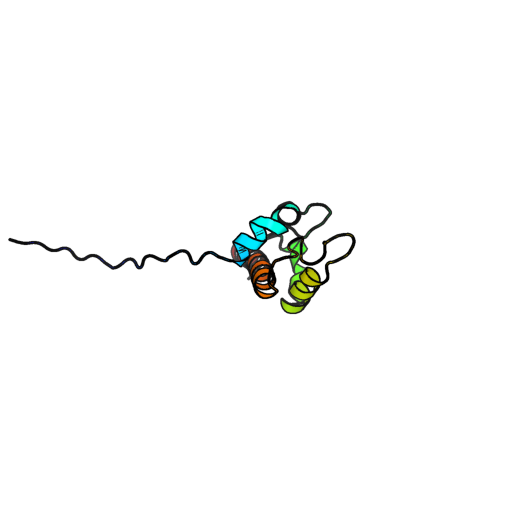? 2.185 -1.940 3.587 1.00 98.31 89 VAL A C 1
ATOM 650 O O . VAL A 1 89 ? 1.038 -1.858 4.025 1.00 98.31 89 VAL A O 1
ATOM 653 N N . ASP A 1 90 ? 3.256 -1.727 4.352 1.00 98.25 90 ASP A N 1
ATOM 654 C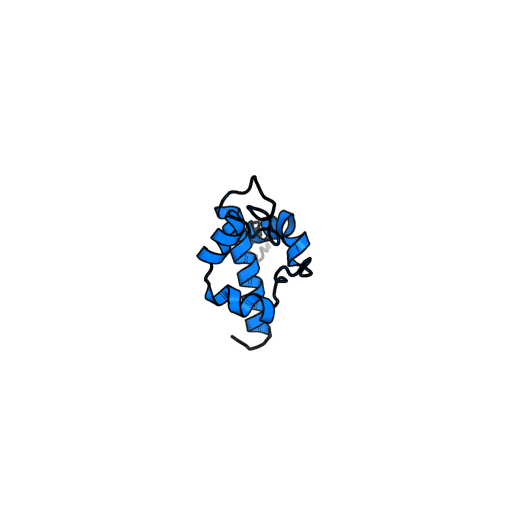 CA . ASP A 1 90 ? 3.165 -1.368 5.769 1.00 98.25 90 ASP A CA 1
ATOM 655 C C . ASP A 1 90 ? 2.482 -0.021 5.988 1.00 98.25 90 ASP A C 1
ATOM 657 O O . ASP A 1 90 ? 1.603 0.069 6.845 1.00 98.25 90 ASP A O 1
ATOM 661 N N . TYR A 1 91 ? 2.808 0.991 5.182 1.00 98.12 91 TYR A N 1
ATOM 662 C CA . TYR A 1 91 ? 2.126 2.284 5.200 1.00 98.12 91 TYR A CA 1
ATOM 663 C C . TYR A 1 91 ? 0.609 2.111 5.034 1.00 98.12 91 TYR A C 1
ATOM 665 O O . TYR A 1 91 ? -0.181 2.598 5.846 1.00 98.12 91 TYR A O 1
ATOM 673 N N . MET A 1 92 ? 0.187 1.328 4.036 1.00 97.94 92 MET A N 1
ATOM 674 C CA . MET A 1 92 ? -1.233 1.075 3.794 1.00 97.94 92 MET A CA 1
ATOM 675 C C . MET A 1 92 ? -1.909 0.310 4.937 1.00 97.94 92 MET A C 1
ATOM 677 O O . MET A 1 92 ? -3.028 0.640 5.330 1.00 97.94 92 MET A O 1
ATOM 681 N N . LEU A 1 93 ? -1.236 -0.700 5.494 1.00 97.44 93 LEU A N 1
ATOM 682 C CA . LEU A 1 93 ? -1.734 -1.467 6.636 1.00 97.44 93 LEU A CA 1
ATOM 683 C C . LEU A 1 93 ? -1.848 -0.613 7.902 1.00 97.44 93 LEU A C 1
ATOM 685 O O . LEU A 1 93 ? -2.793 -0.788 8.673 1.00 97.44 93 LEU A O 1
ATOM 689 N N . ASN A 1 94 ? -0.904 0.298 8.124 1.00 96.69 94 ASN A N 1
ATOM 690 C CA . ASN A 1 94 ? -0.924 1.212 9.258 1.00 96.69 94 ASN A CA 1
ATOM 691 C C . ASN A 1 94 ? -2.086 2.196 9.145 1.00 96.69 94 ASN A C 1
ATOM 693 O O . ASN A 1 94 ? -2.862 2.283 10.089 1.00 96.69 94 ASN A O 1
ATOM 697 N N . ALA A 1 95 ? -2.319 2.785 7.969 1.00 96.06 95 ALA A N 1
ATOM 698 C CA . ALA A 1 95 ? -3.479 3.648 7.740 1.00 96.06 95 ALA A CA 1
ATOM 699 C C . ALA A 1 95 ? -4.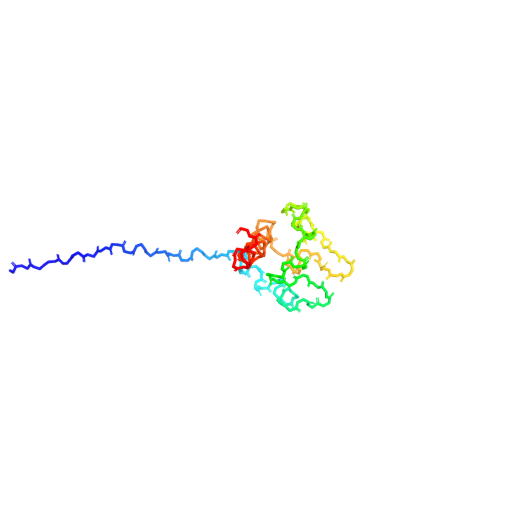819 2.945 8.046 1.00 96.06 95 ALA A C 1
ATOM 701 O O . ALA A 1 95 ? -5.733 3.538 8.617 1.00 96.06 95 ALA A O 1
ATOM 702 N N . VAL A 1 96 ? -4.939 1.655 7.711 1.00 95.75 96 VAL A N 1
ATOM 703 C CA . VAL A 1 96 ? -6.124 0.842 8.044 1.00 95.75 96 VAL A CA 1
ATOM 704 C C . VAL A 1 96 ? -6.236 0.610 9.552 1.00 95.75 96 VAL A C 1
ATOM 706 O O . VAL A 1 96 ? -7.321 0.717 10.115 1.00 95.75 96 VAL A O 1
ATOM 709 N N . ARG A 1 97 ? -5.129 0.302 10.232 1.00 93.81 97 ARG A N 1
ATOM 710 C CA . ARG A 1 97 ? -5.116 0.112 11.692 1.00 93.81 97 ARG A CA 1
ATOM 711 C C . ARG A 1 97 ? -5.440 1.404 12.437 1.00 93.81 97 ARG A C 1
ATOM 713 O O . ARG A 1 97 ? -6.145 1.347 13.438 1.00 93.81 97 ARG A O 1
ATOM 720 N N . ASP A 1 98 ? -4.958 2.541 11.954 1.00 93.88 98 ASP A N 1
ATOM 721 C CA . ASP A 1 98 ? -5.242 3.853 12.532 1.00 93.88 98 ASP A CA 1
ATOM 722 C C . ASP A 1 98 ? -6.720 4.198 12.391 1.00 93.88 98 ASP A C 1
ATOM 724 O O . ASP A 1 98 ? -7.359 4.531 13.386 1.00 93.88 98 ASP A O 1
ATOM 728 N N . GLN A 1 99 ? -7.315 3.948 11.221 1.00 91.88 99 GLN A N 1
ATOM 729 C CA . GLN A 1 99 ? -8.764 4.073 11.068 1.00 91.88 99 GLN A CA 1
ATOM 730 C C . GLN A 1 99 ? -9.553 3.133 11.981 1.00 91.88 99 GLN A C 1
ATOM 732 O O . GLN A 1 99 ? -10.584 3.514 12.531 1.00 91.88 99 GLN A O 1
ATOM 737 N N . ALA A 1 100 ? -9.064 1.915 12.210 1.00 89.50 100 ALA A N 1
ATOM 738 C CA . ALA A 1 100 ? -9.728 0.986 13.114 1.00 89.50 100 ALA A CA 1
ATOM 739 C C . ALA A 1 100 ? -9.661 1.457 14.580 1.00 89.50 100 ALA A C 1
ATOM 741 O O . ALA A 1 100 ? -10.645 1.311 15.312 1.00 89.50 100 ALA A O 1
ATOM 742 N N . ARG A 1 101 ? -8.539 2.063 14.994 1.00 90.75 101 ARG A N 1
ATOM 743 C CA . ARG A 1 101 ? -8.368 2.685 16.320 1.00 90.75 101 ARG A CA 1
ATOM 744 C C . ARG A 1 101 ? -9.284 3.893 16.489 1.00 90.75 101 ARG A C 1
ATOM 746 O O . ARG A 1 101 ? -9.971 4.000 17.500 1.00 90.75 101 ARG A O 1
ATOM 753 N N . GLU A 1 102 ? -9.340 4.773 15.494 1.00 87.44 102 GLU A N 1
ATOM 754 C CA . GLU A 1 102 ? -10.210 5.956 15.502 1.00 87.44 102 GLU A CA 1
ATOM 755 C C . GLU A 1 102 ? -11.696 5.582 15.547 1.00 87.44 102 GLU A C 1
ATOM 757 O O . GLU A 1 102 ? -12.478 6.205 16.265 1.00 87.44 102 GLU A O 1
ATOM 762 N N . ALA A 1 103 ? -12.081 4.516 14.844 1.00 85.06 103 ALA A N 1
ATOM 763 C CA . ALA A 1 103 ? -13.435 3.977 14.875 1.00 85.06 103 ALA A CA 1
ATOM 764 C C . ALA A 1 103 ? -13.790 3.263 16.198 1.00 85.06 103 ALA A C 1
ATOM 766 O O . ALA A 1 103 ? -14.926 2.814 16.357 1.00 85.06 103 ALA A O 1
ATOM 767 N N . GLY A 1 104 ? -12.849 3.128 17.143 1.00 80.19 104 GLY A N 1
ATOM 768 C CA . GLY A 1 104 ? -13.055 2.400 18.399 1.00 80.19 104 GLY A CA 1
ATOM 769 C C . GLY A 1 104 ? -13.251 0.895 18.197 1.00 80.19 104 GLY A C 1
ATOM 770 O O . GLY A 1 104 ? -13.936 0.243 18.983 1.00 80.19 104 GLY A O 1
ATOM 771 N N . THR A 1 105 ? -12.699 0.356 17.108 1.00 65.81 105 THR A N 1
ATOM 772 C CA . THR A 1 105 ? -12.804 -1.063 16.725 1.00 65.81 105 THR A CA 1
ATOM 773 C C . THR A 1 105 ? -11.543 -1.872 17.040 1.00 65.81 105 THR A C 1
ATOM 775 O O . THR A 1 105 ? -11.506 -3.071 16.760 1.00 65.81 105 THR A O 1
ATOM 778 N N . LEU A 1 106 ? -10.540 -1.233 17.654 1.00 56.03 106 LEU A N 1
ATOM 779 C CA . LEU A 1 106 ? -9.317 -1.825 18.203 1.00 56.03 106 LEU A CA 1
ATOM 780 C C . LEU A 1 106 ? -9.015 -1.258 19.591 1.00 56.03 106 LEU A C 1
ATOM 782 O O . LEU A 1 106 ? -9.334 -0.069 19.815 1.00 56.03 106 LEU A O 1
#

Foldseek 3Di:
DDDDDDDDPPPPPPVPPQLLVVLCVVQVCVCACVPNPNNPHQQPLVSCVVVVVCPLVSVLVCLQCDDPPRADHVSPCPPDDSVSSSSNSVVSVVSNVVSCVVVVND

Secondary structure (DSSP, 8-state):
------------------HHHHHIIIIIHHHHTTTGGGPPPTT-HHHHHHHHTT-HHHHHHHHHH-BTTTB-GGGG-TT--HHHHHHHHHHHHHHHHHHHHHTT--